Protein AF-A0A2P5A4U8-F1 (afdb_monomer_lite)

Radius of gyration: 14.49 Å; chains: 1; bounding box: 35×38×40 Å

Sequence (111 aa):
WNNSLLTTRSYHFIIPKNSPPPLEVDDVEIDGSRYLLYAIVHTDGIGHLLCLNGIEGGSKHFPGREIMKLWDVMCKNLRVRKISVEDTSKKHSMYLRLLYAVAYGPEDEGF

Foldseek 3Di:
DDPDPPFPDKDWDFAFQPDDDPPDDDPPDDPLLGTQWIKIATPVLEIETEHHAAVLSPRPPGGSVVVVVVVVVVSVVSVRPHYHYHQPDCPVPDGVVVVVCVVCPDDPDDD

Organism: Trema orientale (NCBI:txid63057)

Structure (mmCIF, N/CA/C/O backbone):
data_AF-A0A2P5A4U8-F1
#
_entry.id   AF-A0A2P5A4U8-F1
#
loop_
_atom_site.group_PDB
_atom_site.id
_atom_site.type_symbol
_atom_site.label_atom_id
_atom_site.label_alt_id
_atom_site.label_comp_id
_atom_site.label_asym_id
_atom_site.label_entity_id
_atom_site.label_seq_id
_atom_site.pdbx_PDB_ins_code
_atom_site.Cartn_x
_atom_site.Cartn_y
_atom_site.Cartn_z
_atom_site.occupancy
_atom_site.B_iso_or_equiv
_atom_site.auth_seq_id
_atom_site.auth_comp_id
_atom_site.auth_asym_id
_atom_site.auth_atom_id
_atom_site.pdbx_PDB_model_num
ATOM 1 N N . TRP A 1 1 ? 6.433 -2.929 19.266 1.00 46.97 1 TRP A N 1
ATOM 2 C CA . TRP A 1 1 ? 5.168 -2.237 18.962 1.00 46.97 1 TRP A CA 1
ATOM 3 C C . TRP A 1 1 ? 4.043 -2.931 19.719 1.00 46.97 1 TRP A C 1
ATOM 5 O O . TRP A 1 1 ? 4.071 -4.144 19.792 1.00 46.97 1 TRP A O 1
ATOM 15 N N . ASN A 1 2 ? 3.184 -2.149 20.386 1.00 36.47 2 ASN A N 1
ATOM 16 C CA . ASN A 1 2 ? 2.031 -2.509 21.237 1.00 36.47 2 ASN A CA 1
ATOM 17 C C . ASN A 1 2 ? 2.058 -3.840 22.037 1.00 36.47 2 ASN A C 1
ATOM 19 O O . ASN A 1 2 ? 1.745 -4.909 21.527 1.00 36.47 2 ASN A O 1
ATOM 23 N N . ASN A 1 3 ? 2.295 -3.728 23.351 1.00 41.47 3 ASN A N 1
ATOM 24 C CA . ASN A 1 3 ? 2.116 -4.772 24.378 1.00 41.47 3 ASN A CA 1
ATOM 25 C C . ASN A 1 3 ? 0.627 -4.970 24.747 1.00 41.47 3 ASN A C 1
ATOM 27 O O . ASN A 1 3 ? 0.246 -4.916 25.915 1.00 41.47 3 ASN A O 1
ATOM 31 N N . SER A 1 4 ? -0.241 -5.165 23.756 1.00 47.41 4 SER A N 1
ATOM 32 C CA . SER A 1 4 ? -1.628 -5.569 24.000 1.00 47.41 4 SER A CA 1
ATOM 33 C C . SER A 1 4 ? -1.842 -6.947 23.398 1.00 47.41 4 SER A C 1
ATOM 35 O O . SER A 1 4 ? -1.822 -7.113 22.181 1.00 47.41 4 SER A O 1
ATOM 37 N N . LEU A 1 5 ? -2.057 -7.936 24.263 1.00 47.47 5 LEU A N 1
ATOM 38 C CA . LEU A 1 5 ? -2.306 -9.352 23.961 1.00 47.47 5 LEU A CA 1
ATOM 39 C C . LEU A 1 5 ? -3.624 -9.606 23.179 1.00 47.47 5 LEU A C 1
ATOM 41 O O . LEU A 1 5 ? -4.184 -10.696 23.250 1.00 47.47 5 LEU A O 1
ATOM 45 N N . LEU A 1 6 ? -4.148 -8.612 22.450 1.00 47.69 6 LEU A N 1
ATOM 46 C CA . LEU A 1 6 ? -5.443 -8.638 21.755 1.00 47.69 6 LEU A CA 1
ATOM 47 C C . LEU A 1 6 ? -5.350 -8.561 20.222 1.00 47.69 6 LEU A C 1
ATOM 49 O O . LEU A 1 6 ? -6.373 -8.454 19.554 1.00 47.69 6 LEU A O 1
ATOM 53 N N . THR A 1 7 ? -4.160 -8.682 19.637 1.00 48.50 7 THR A N 1
ATOM 54 C CA . THR A 1 7 ? -4.003 -8.866 18.184 1.00 48.50 7 THR A CA 1
ATOM 55 C C . THR A 1 7 ? -3.293 -10.190 17.928 1.00 48.50 7 THR A C 1
ATOM 57 O O . THR A 1 7 ? -2.071 -10.255 17.862 1.00 48.50 7 THR A O 1
ATOM 60 N N . THR A 1 8 ? -4.058 -11.279 17.834 1.00 59.34 8 THR A N 1
ATOM 61 C CA . THR A 1 8 ? -3.517 -12.614 17.522 1.00 59.34 8 THR A CA 1
ATOM 62 C C . THR A 1 8 ? -3.603 -12.968 16.040 1.00 59.34 8 THR A C 1
ATOM 64 O O . THR A 1 8 ? -3.101 -14.019 15.648 1.00 59.34 8 THR A O 1
ATOM 67 N N . ARG A 1 9 ? -4.236 -12.132 15.201 1.00 74.62 9 ARG A N 1
ATOM 68 C CA . ARG A 1 9 ? -4.362 -12.378 13.758 1.00 74.62 9 ARG A CA 1
ATOM 69 C C . ARG A 1 9 ? -4.257 -11.085 12.953 1.00 74.62 9 ARG A C 1
ATOM 71 O O . ARG A 1 9 ? -4.961 -10.112 13.217 1.00 74.62 9 ARG A O 1
ATOM 78 N N . SER A 1 10 ? -3.415 -11.137 11.934 1.00 84.31 10 SER A N 1
ATOM 79 C CA . SER A 1 10 ? -3.217 -10.089 10.940 1.00 84.31 10 SER A CA 1
ATOM 80 C C . SER A 1 10 ? -3.356 -10.713 9.555 1.00 84.31 10 SER A C 1
ATOM 82 O O . SER A 1 10 ? -2.983 -11.868 9.353 1.00 84.31 10 SER A O 1
ATOM 84 N N . TYR A 1 11 ? -3.913 -9.968 8.607 1.00 87.31 11 TYR A N 1
ATOM 85 C CA . TYR A 1 11 ? -4.061 -10.398 7.219 1.00 87.31 11 TYR A CA 1
ATOM 86 C C . TYR A 1 11 ? -3.097 -9.611 6.341 1.00 87.31 11 TYR A C 1
ATOM 88 O O . TYR A 1 11 ? -3.139 -8.382 6.332 1.00 87.31 11 TYR A O 1
ATOM 96 N N . HIS A 1 12 ? -2.249 -10.322 5.601 1.00 87.44 12 HIS A N 1
ATOM 97 C CA . HIS A 1 12 ? -1.239 -9.734 4.726 1.00 87.44 12 HIS A CA 1
ATOM 98 C C . HIS A 1 12 ? -1.780 -9.701 3.296 1.00 87.44 12 HIS A C 1
ATOM 100 O O . HIS A 1 12 ? -2.171 -10.728 2.741 1.00 87.44 12 HIS A O 1
ATOM 106 N N . PHE A 1 13 ? -1.800 -8.515 2.696 1.00 88.56 13 PHE A N 1
ATOM 107 C CA . PHE A 1 13 ? -2.226 -8.281 1.321 1.00 88.56 13 PHE A CA 1
ATOM 108 C C . PHE A 1 13 ? -1.005 -7.937 0.488 1.00 88.56 13 PHE A C 1
ATOM 110 O O . PHE A 1 13 ? -0.408 -6.875 0.665 1.00 88.56 13 PHE A O 1
ATOM 117 N N . ILE A 1 14 ? -0.628 -8.846 -0.411 1.00 88.12 14 ILE A N 1
ATOM 118 C CA . ILE A 1 14 ? 0.613 -8.740 -1.174 1.00 88.12 14 ILE A CA 1
ATOM 119 C C . ILE A 1 14 ? 0.321 -8.873 -2.659 1.00 88.12 14 ILE A C 1
ATOM 121 O O . ILE A 1 14 ? -0.258 -9.858 -3.113 1.00 88.12 14 ILE A O 1
ATOM 125 N N . ILE A 1 15 ? 0.785 -7.888 -3.422 1.00 88.50 15 ILE A N 1
ATOM 126 C CA . ILE A 1 15 ? 0.850 -7.951 -4.878 1.00 88.50 15 ILE A CA 1
ATOM 127 C C . ILE A 1 15 ? 2.329 -7.920 -5.256 1.00 88.50 15 ILE A C 1
ATOM 129 O O . ILE A 1 15 ? 2.964 -6.871 -5.131 1.00 88.50 15 ILE A O 1
ATOM 133 N N . PRO A 1 16 ? 2.911 -9.043 -5.698 1.00 86.69 16 PRO A N 1
ATOM 134 C CA . PRO A 1 16 ? 4.304 -9.075 -6.113 1.00 86.69 16 PRO A CA 1
ATOM 135 C C . PRO A 1 16 ? 4.526 -8.352 -7.445 1.00 86.69 16 PRO A C 1
ATOM 137 O O . PRO A 1 16 ? 3.638 -8.278 -8.293 1.00 86.69 16 PRO A O 1
ATOM 140 N N . LYS A 1 17 ? 5.752 -7.874 -7.663 1.00 83.62 17 LYS A N 1
ATOM 141 C CA . LYS A 1 17 ? 6.149 -7.208 -8.912 1.00 83.62 17 LYS A CA 1
ATOM 142 C C . LYS A 1 17 ? 6.496 -8.168 -10.051 1.00 83.62 17 LYS A C 1
ATOM 144 O O . LYS A 1 17 ? 6.123 -7.907 -11.190 1.00 83.62 17 LYS A O 1
ATOM 149 N N . ASN A 1 18 ? 7.231 -9.244 -9.762 1.00 75.44 18 ASN A N 1
ATOM 150 C CA . ASN A 1 18 ? 7.782 -10.144 -10.789 1.00 75.44 18 ASN A CA 1
ATOM 151 C C . ASN A 1 18 ? 7.539 -11.634 -10.508 1.00 75.44 18 ASN A C 1
ATOM 153 O O . ASN A 1 18 ? 7.258 -12.382 -11.438 1.00 75.44 18 ASN A O 1
ATOM 157 N N . SER A 1 19 ? 7.657 -12.069 -9.254 1.00 69.25 19 SER A N 1
ATOM 158 C CA . SER A 1 19 ? 7.520 -13.470 -8.834 1.00 69.25 19 SER A CA 1
ATOM 159 C C . SER A 1 19 ? 6.619 -13.563 -7.606 1.00 69.25 19 SER A C 1
ATOM 161 O O . SER A 1 19 ? 6.626 -12.618 -6.819 1.00 69.25 19 SER A O 1
ATOM 163 N N . PRO A 1 20 ? 5.871 -14.664 -7.407 1.00 66.44 20 PRO A N 1
ATOM 164 C CA . PRO A 1 20 ? 5.031 -14.840 -6.225 1.00 66.44 20 PRO A CA 1
ATOM 165 C C . PRO A 1 20 ? 5.820 -14.572 -4.933 1.00 66.44 20 PRO A C 1
ATOM 167 O O . PRO A 1 20 ? 7.023 -14.861 -4.890 1.00 66.44 20 PRO A O 1
ATOM 170 N N . PRO A 1 21 ? 5.181 -13.976 -3.908 1.00 64.94 21 PRO A N 1
ATOM 171 C CA . PRO A 1 21 ? 5.850 -13.725 -2.643 1.00 64.94 21 PRO A CA 1
ATOM 172 C C . PRO A 1 21 ? 6.313 -15.048 -2.013 1.00 64.94 21 PRO A C 1
ATOM 174 O O . PRO A 1 21 ? 5.727 -16.098 -2.299 1.00 64.94 21 PRO A O 1
ATOM 177 N N . PRO A 1 22 ? 7.357 -15.018 -1.168 1.00 65.38 22 PRO A N 1
ATOM 178 C CA . PRO A 1 22 ? 7.753 -16.189 -0.395 1.00 65.38 22 PRO A CA 1
ATOM 179 C C . PRO A 1 22 ? 6.574 -16.701 0.453 1.00 65.38 22 PRO A C 1
ATOM 181 O O . PRO A 1 22 ? 5.693 -15.926 0.824 1.00 65.38 22 PRO A O 1
ATOM 184 N N . LEU A 1 23 ? 6.557 -18.005 0.755 1.00 63.28 23 LEU A N 1
ATOM 185 C CA . LEU A 1 23 ? 5.502 -18.632 1.571 1.00 63.28 23 LEU A CA 1
ATOM 186 C C . LEU A 1 23 ? 5.434 -18.053 2.993 1.00 63.28 23 LEU A C 1
ATOM 188 O O . LEU A 1 23 ? 4.364 -18.044 3.595 1.00 63.28 23 LEU A O 1
ATOM 192 N N . GLU A 1 24 ? 6.562 -17.551 3.494 1.00 64.06 24 GLU A N 1
ATOM 193 C CA . GLU A 1 24 ? 6.680 -16.848 4.767 1.00 64.06 24 GLU A CA 1
ATOM 194 C C . GLU A 1 24 ? 7.176 -15.429 4.507 1.00 64.06 24 GLU A C 1
ATOM 196 O O . GLU A 1 24 ? 8.178 -15.213 3.823 1.00 64.06 24 GLU A O 1
ATOM 201 N N . VAL A 1 25 ? 6.440 -14.452 5.024 1.00 63.84 25 VAL A N 1
ATOM 202 C CA . VAL A 1 25 ? 6.742 -13.035 4.854 1.00 63.84 25 VAL A CA 1
ATOM 203 C C . VAL A 1 25 ? 7.162 -12.529 6.219 1.00 63.84 25 VAL A C 1
ATOM 205 O O . VAL A 1 25 ? 6.323 -12.370 7.100 1.00 63.84 25 VAL A O 1
ATOM 208 N N . ASP A 1 26 ? 8.465 -12.342 6.403 1.00 61.09 26 ASP A N 1
ATOM 209 C CA . ASP A 1 26 ? 8.987 -11.749 7.628 1.00 61.09 26 ASP A CA 1
ATOM 210 C C . ASP A 1 26 ? 8.681 -10.248 7.635 1.00 61.09 26 ASP A C 1
ATOM 212 O O . ASP A 1 26 ? 9.109 -9.498 6.753 1.00 61.09 26 ASP A O 1
ATOM 216 N N . ASP A 1 27 ? 7.953 -9.802 8.657 1.00 56.62 27 ASP A N 1
ATOM 217 C CA . ASP A 1 27 ? 7.563 -8.397 8.835 1.00 56.62 27 ASP A CA 1
ATOM 218 C C . ASP A 1 27 ? 8.748 -7.473 9.149 1.00 56.62 27 ASP A C 1
ATOM 220 O O . ASP A 1 27 ? 8.626 -6.252 9.083 1.00 56.62 27 ASP A O 1
ATOM 224 N N . VAL A 1 28 ? 9.903 -8.047 9.497 1.00 53.78 28 VAL A N 1
ATOM 225 C CA . VAL A 1 28 ? 11.065 -7.315 10.017 1.00 53.78 28 VAL A CA 1
ATOM 226 C C . VAL A 1 28 ? 11.890 -6.654 8.908 1.00 53.78 28 VAL A C 1
ATOM 228 O O . VAL A 1 28 ? 12.526 -5.631 9.160 1.00 53.78 28 VAL A O 1
ATOM 231 N N . GLU A 1 29 ? 11.865 -7.174 7.676 1.00 55.88 29 GLU A N 1
ATOM 232 C CA . GLU A 1 29 ? 12.675 -6.627 6.580 1.00 55.88 29 GLU A CA 1
ATOM 233 C C . GLU A 1 29 ? 11.925 -6.639 5.245 1.00 55.88 29 GLU A C 1
ATOM 235 O O . GLU A 1 29 ? 12.124 -7.460 4.347 1.00 55.88 29 GLU A O 1
ATOM 240 N N . ILE A 1 30 ? 11.015 -5.678 5.117 1.00 63.22 30 ILE A N 1
ATOM 241 C CA . ILE A 1 30 ? 10.226 -5.498 3.907 1.00 63.22 30 ILE A CA 1
ATOM 242 C C . ILE A 1 30 ? 11.060 -4.750 2.869 1.00 63.22 30 ILE A C 1
ATOM 244 O O . ILE A 1 30 ? 11.133 -3.521 2.864 1.00 63.22 30 ILE A O 1
ATOM 248 N N . ASP A 1 31 ? 11.651 -5.493 1.935 1.00 69.12 31 ASP A N 1
ATOM 249 C CA . ASP A 1 31 ? 12.212 -4.912 0.715 1.00 69.12 31 ASP A CA 1
ATOM 250 C C . ASP A 1 31 ? 11.073 -4.407 -0.186 1.00 69.12 31 ASP A C 1
ATOM 252 O O . ASP A 1 31 ? 10.520 -5.129 -1.025 1.00 69.12 31 ASP A O 1
ATOM 256 N N . GLY A 1 32 ? 10.723 -3.131 -0.007 1.00 67.38 32 GLY A N 1
ATOM 257 C CA . GLY A 1 32 ? 9.679 -2.455 -0.769 1.00 67.38 32 GLY A CA 1
ATOM 258 C C . GLY A 1 32 ? 9.895 -2.489 -2.285 1.00 67.38 32 GLY A C 1
ATOM 259 O O . GLY A 1 32 ? 8.945 -2.285 -3.025 1.00 67.38 32 GLY A O 1
ATOM 260 N N . SER A 1 33 ? 11.091 -2.798 -2.798 1.00 72.81 33 SER A N 1
ATOM 261 C CA . SER A 1 33 ? 11.325 -2.887 -4.247 1.00 72.81 33 SER A CA 1
ATOM 262 C C . SER A 1 33 ? 10.678 -4.117 -4.911 1.00 72.81 33 SER A C 1
ATOM 264 O O . SER A 1 33 ? 10.515 -4.147 -6.140 1.00 72.81 33 SER A O 1
ATOM 266 N N . ARG A 1 34 ? 10.286 -5.121 -4.111 1.00 77.50 34 ARG A N 1
ATOM 267 C CA . ARG A 1 34 ? 9.767 -6.422 -4.572 1.00 77.50 34 ARG A CA 1
ATOM 268 C C . ARG A 1 34 ? 8.255 -6.456 -4.776 1.00 77.50 34 ARG A C 1
ATOM 270 O O . ARG A 1 34 ? 7.755 -7.319 -5.504 1.00 77.50 34 ARG A O 1
ATOM 277 N N . TYR A 1 35 ? 7.531 -5.517 -4.176 1.00 84.81 35 TYR A N 1
ATOM 278 C CA . TYR A 1 35 ? 6.072 -5.525 -4.124 1.00 84.81 35 TYR A CA 1
ATOM 279 C C . TYR A 1 35 ? 5.483 -4.327 -4.871 1.00 84.81 35 TYR A C 1
ATOM 281 O O . TYR A 1 35 ? 6.021 -3.226 -4.835 1.00 84.81 35 TYR A O 1
ATOM 289 N N . LEU A 1 36 ? 4.363 -4.538 -5.558 1.00 88.94 36 LEU A N 1
ATOM 290 C CA . LEU A 1 36 ? 3.509 -3.459 -6.061 1.00 88.94 36 LEU A CA 1
ATOM 291 C C . LEU A 1 36 ? 2.597 -2.925 -4.957 1.00 88.94 36 LEU A C 1
ATOM 293 O O . LEU A 1 36 ? 2.330 -1.729 -4.909 1.00 88.94 36 LEU A O 1
ATOM 297 N N . LEU A 1 37 ? 2.147 -3.814 -4.073 1.00 89.25 37 LEU A N 1
ATOM 298 C CA . LEU A 1 37 ? 1.390 -3.500 -2.870 1.00 89.25 37 LEU A CA 1
ATOM 299 C C . LEU A 1 37 ? 1.841 -4.447 -1.765 1.00 89.25 37 LEU A C 1
ATOM 301 O O . LEU A 1 37 ? 1.872 -5.659 -1.983 1.00 89.25 37 LEU A O 1
ATOM 305 N N . TYR A 1 38 ? 2.132 -3.902 -0.592 1.00 88.50 38 TYR A N 1
ATOM 306 C CA . TYR A 1 38 ? 2.147 -4.672 0.640 1.00 88.50 38 TYR A CA 1
ATOM 307 C C . TYR A 1 38 ? 1.416 -3.883 1.724 1.00 88.50 38 TYR A C 1
ATOM 309 O O . TYR A 1 38 ? 1.772 -2.741 2.022 1.00 88.50 38 TYR A O 1
ATOM 317 N N . ALA A 1 39 ? 0.370 -4.484 2.279 1.00 88.19 39 ALA A N 1
ATOM 318 C CA . ALA A 1 39 ? -0.378 -3.948 3.397 1.00 88.19 39 ALA A CA 1
ATOM 319 C C . ALA A 1 39 ? -0.762 -5.048 4.395 1.00 88.19 39 ALA A C 1
ATOM 321 O O . ALA A 1 39 ? -0.885 -6.217 4.027 1.00 88.19 39 ALA A O 1
ATOM 322 N N . ILE A 1 40 ? -0.988 -4.659 5.645 1.00 87.94 40 ILE A N 1
ATOM 323 C CA . ILE A 1 40 ? -1.446 -5.533 6.726 1.00 87.94 40 ILE A CA 1
ATOM 324 C C . ILE A 1 40 ? -2.766 -4.988 7.264 1.00 87.94 40 ILE A C 1
ATOM 326 O O . ILE A 1 40 ? -2.906 -3.786 7.455 1.00 87.94 40 ILE A O 1
ATOM 330 N N . VAL A 1 41 ? -3.743 -5.851 7.531 1.00 88.56 41 VAL A N 1
ATOM 331 C CA . VAL A 1 41 ? -4.952 -5.482 8.281 1.00 88.56 41 VAL A CA 1
ATOM 332 C C . VAL A 1 41 ? -5.029 -6.320 9.543 1.00 88.56 41 VAL A C 1
ATOM 334 O O . VAL A 1 41 ? -5.110 -7.548 9.488 1.00 88.56 41 VAL A O 1
ATOM 337 N N . HIS A 1 42 ? -5.026 -5.650 10.685 1.00 87.12 42 HIS A N 1
ATOM 338 C CA . HIS A 1 42 ? -5.205 -6.266 11.988 1.00 87.12 42 HIS A CA 1
ATOM 339 C C . HIS A 1 42 ? -6.690 -6.495 12.282 1.00 87.12 42 HIS A C 1
ATOM 341 O O . HIS A 1 42 ? -7.565 -5.739 11.849 1.00 87.12 42 HIS A O 1
ATOM 347 N N . THR A 1 43 ? -6.996 -7.525 13.072 1.00 83.81 43 THR A N 1
ATOM 348 C CA . THR A 1 43 ? -8.378 -7.816 13.497 1.00 83.81 43 THR A CA 1
ATOM 349 C C . THR A 1 43 ? -9.004 -6.731 14.371 1.00 83.81 43 THR A C 1
ATOM 351 O O . THR A 1 43 ? -10.222 -6.701 14.523 1.00 83.81 43 THR A O 1
ATOM 354 N N . ASP A 1 44 ? -8.206 -5.826 14.937 1.00 84.31 44 ASP A N 1
ATOM 355 C CA . ASP A 1 44 ? -8.699 -4.646 15.654 1.00 84.31 44 ASP A CA 1
ATOM 356 C C . ASP A 1 44 ? -9.201 -3.533 14.704 1.00 84.31 44 ASP A C 1
ATOM 358 O O . ASP A 1 44 ? -9.689 -2.489 15.153 1.00 84.31 44 ASP A O 1
ATOM 362 N N . GLY A 1 45 ? -9.142 -3.760 13.388 1.00 83.81 45 GLY A N 1
ATOM 363 C CA . GLY A 1 45 ? -9.591 -2.832 12.359 1.00 83.81 45 GLY A CA 1
ATOM 364 C C . GLY A 1 45 ? -8.575 -1.739 12.036 1.00 83.81 45 GLY A C 1
ATOM 365 O O . GLY A 1 45 ? -8.972 -0.707 11.494 1.00 83.81 45 GLY A O 1
ATOM 366 N N . ILE A 1 46 ? -7.299 -1.925 12.378 1.00 87.81 46 ILE A N 1
ATOM 367 C CA . ILE A 1 46 ? -6.204 -1.052 11.951 1.00 87.81 46 ILE A CA 1
ATOM 368 C C . ILE A 1 46 ? -5.550 -1.643 10.695 1.00 87.81 46 ILE A C 1
ATOM 370 O O . ILE A 1 46 ? -5.135 -2.799 10.682 1.00 87.81 46 ILE A O 1
ATOM 374 N N . GLY A 1 47 ? -5.471 -0.851 9.627 1.00 88.44 47 GLY A N 1
ATOM 375 C CA . GLY A 1 47 ? -4.790 -1.202 8.382 1.00 88.44 47 GLY A CA 1
ATOM 376 C C . GLY A 1 47 ? -3.473 -0.448 8.241 1.00 88.44 47 GLY A C 1
ATOM 377 O O . GLY A 1 47 ? -3.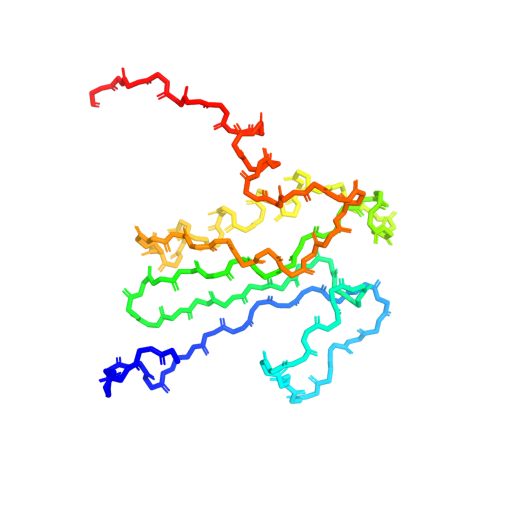450 0.765 8.404 1.00 88.44 47 GLY A O 1
ATOM 378 N N . HIS A 1 48 ? -2.396 -1.147 7.912 1.00 86.62 48 HIS A N 1
ATOM 379 C CA . HIS A 1 48 ? -1.064 -0.609 7.672 1.00 86.62 48 HIS A CA 1
ATOM 380 C C . HIS A 1 48 ? -0.729 -0.738 6.189 1.00 86.62 48 HIS A C 1
ATOM 382 O O . HIS A 1 48 ? -0.626 -1.850 5.677 1.00 86.62 48 HIS A O 1
ATOM 388 N N . LEU A 1 49 ? -0.535 0.380 5.492 1.00 87.50 49 LEU A N 1
ATOM 389 C CA . LEU A 1 49 ? 0.018 0.377 4.138 1.00 87.50 49 LEU A CA 1
ATOM 390 C C . LEU A 1 49 ? 1.543 0.508 4.224 1.00 87.50 49 LEU A C 1
ATOM 392 O O . LEU A 1 49 ? 2.038 1.557 4.632 1.00 87.50 49 LEU A O 1
ATOM 396 N N . LEU A 1 50 ? 2.267 -0.546 3.844 1.00 84.50 50 LEU A N 1
ATOM 397 C CA . LEU A 1 50 ? 3.726 -0.656 3.997 1.00 84.50 50 LEU A CA 1
ATOM 398 C C . LEU A 1 50 ? 4.462 -0.320 2.697 1.00 84.50 50 LEU A C 1
ATOM 400 O O . LEU A 1 50 ? 5.530 0.282 2.695 1.00 84.50 50 LEU A O 1
ATOM 404 N N . CYS A 1 51 ? 3.893 -0.718 1.559 1.00 84.62 51 CYS A N 1
ATOM 405 C CA . CYS A 1 51 ? 4.502 -0.501 0.256 1.00 84.62 51 CYS A CA 1
ATOM 406 C C . CYS A 1 51 ? 3.443 -0.288 -0.824 1.00 84.62 51 CYS A C 1
ATOM 408 O O . CYS A 1 51 ? 2.460 -1.027 -0.888 1.00 84.62 51 CYS A O 1
ATOM 410 N N . LEU A 1 52 ? 3.672 0.692 -1.704 1.00 88.38 52 LEU A N 1
ATOM 411 C CA . LEU A 1 52 ? 2.869 0.914 -2.902 1.00 88.38 52 LEU A CA 1
ATOM 412 C C . LEU A 1 52 ? 3.746 1.424 -4.051 1.00 88.38 52 LEU A C 1
ATOM 414 O O . LEU A 1 52 ? 4.227 2.557 -4.030 1.00 88.38 52 LEU A O 1
ATOM 418 N N . ASN A 1 53 ? 3.894 0.611 -5.096 1.00 86.19 53 ASN A N 1
ATOM 419 C CA . ASN A 1 53 ? 4.699 0.920 -6.274 1.00 86.19 53 ASN A CA 1
ATOM 420 C C . ASN A 1 53 ? 3.861 0.874 -7.553 1.00 86.19 53 ASN A C 1
ATOM 422 O O . ASN A 1 53 ? 3.518 -0.187 -8.067 1.00 86.19 53 ASN A O 1
ATOM 426 N N . GLY A 1 54 ? 3.578 2.057 -8.102 1.00 86.88 54 GLY A N 1
ATOM 427 C CA . GLY A 1 54 ? 2.997 2.217 -9.437 1.00 86.88 54 GLY A CA 1
ATOM 428 C C . GLY A 1 54 ? 4.012 2.024 -10.567 1.00 86.88 54 GLY A C 1
ATOM 429 O O . GLY A 1 54 ? 5.100 1.490 -10.361 1.00 86.88 54 GLY A O 1
ATOM 430 N N . ILE A 1 55 ? 3.689 2.518 -11.766 1.00 87.19 55 ILE A N 1
ATOM 431 C CA . ILE A 1 55 ? 4.563 2.425 -12.954 1.00 87.19 55 ILE A CA 1
ATOM 432 C C . ILE A 1 55 ? 5.968 2.979 -12.678 1.00 87.19 55 ILE A C 1
ATOM 434 O O . ILE A 1 55 ? 6.961 2.310 -12.939 1.00 87.19 55 ILE A O 1
ATOM 438 N N . GLU A 1 56 ? 6.061 4.143 -12.038 1.00 82.44 56 GLU A N 1
ATOM 439 C CA . GLU A 1 56 ? 7.342 4.749 -11.640 1.00 82.44 56 GLU A CA 1
ATOM 440 C C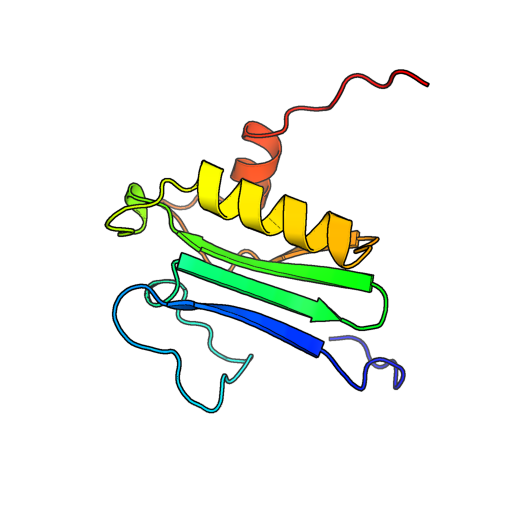 . GLU A 1 56 ? 8.120 3.928 -10.591 1.00 82.44 56 GLU A C 1
ATOM 442 O O . GLU A 1 56 ? 9.329 4.075 -10.469 1.00 82.44 56 GLU A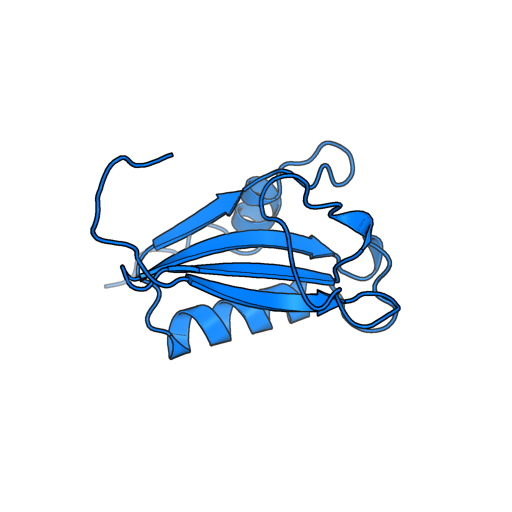 O 1
ATOM 447 N N . GLY A 1 57 ? 7.441 3.060 -9.832 1.00 77.00 57 GLY A N 1
ATOM 448 C CA . GLY A 1 57 ? 8.055 2.085 -8.917 1.00 77.00 57 GLY A CA 1
ATOM 449 C C . GLY A 1 57 ? 8.361 0.735 -9.590 1.00 77.00 57 GLY A C 1
ATOM 450 O O . GLY A 1 57 ? 8.778 -0.227 -8.941 1.00 77.00 57 GLY A O 1
ATOM 451 N N . GLY A 1 58 ? 8.161 0.646 -10.908 1.00 82.06 58 GLY A N 1
ATOM 452 C CA . GLY A 1 58 ? 8.439 -0.515 -11.749 1.00 82.06 58 GLY A CA 1
ATOM 453 C C . GLY A 1 58 ? 7.264 -1.474 -11.959 1.00 82.06 58 GLY A C 1
ATOM 454 O O . GLY A 1 58 ? 7.482 -2.604 -12.393 1.00 82.06 58 GLY A O 1
ATOM 455 N N . SER A 1 59 ? 6.029 -1.058 -11.674 1.00 84.75 59 SER A N 1
ATOM 456 C CA . SER A 1 59 ? 4.848 -1.776 -12.166 1.00 84.75 59 SER A CA 1
ATOM 457 C C . SER A 1 59 ? 4.815 -1.752 -13.695 1.00 84.75 59 SER A C 1
ATOM 459 O O . SER A 1 59 ? 4.953 -0.695 -14.306 1.00 84.75 59 SER A O 1
ATOM 461 N N . LYS A 1 60 ? 4.591 -2.904 -14.331 1.00 85.12 60 LYS A N 1
ATOM 462 C CA . LYS A 1 60 ? 4.483 -2.988 -15.799 1.00 85.12 60 LYS A CA 1
ATOM 463 C C . LYS A 1 60 ? 3.128 -2.515 -16.333 1.00 85.12 60 LYS A C 1
ATOM 465 O O . LYS A 1 60 ? 3.028 -2.161 -17.502 1.00 85.12 60 LYS A O 1
ATOM 470 N N . HIS A 1 61 ? 2.090 -2.542 -15.493 1.00 83.69 61 HIS A N 1
ATOM 471 C CA . HIS A 1 61 ? 0.698 -2.423 -15.945 1.00 83.69 61 HIS A CA 1
ATOM 472 C C . HIS A 1 61 ? -0.129 -1.426 -15.133 1.00 83.69 61 HIS A C 1
ATOM 474 O O . HIS A 1 61 ? -0.950 -0.709 -15.698 1.00 83.69 61 HIS A O 1
ATOM 480 N N . PHE A 1 62 ? 0.080 -1.359 -13.817 1.00 85.44 62 PHE A N 1
ATOM 481 C CA . PHE A 1 62 ? -0.795 -0.599 -12.926 1.00 85.44 62 PHE A CA 1
ATOM 482 C C . PHE A 1 62 ? -0.121 0.685 -12.433 1.00 85.44 62 PHE A C 1
ATOM 484 O O . PHE A 1 62 ? 0.927 0.608 -11.780 1.00 85.44 62 PHE A O 1
ATOM 491 N N . PRO A 1 63 ? -0.698 1.873 -12.693 1.00 89.06 63 PRO A N 1
ATOM 492 C CA . PRO A 1 63 ? -0.235 3.101 -12.066 1.00 89.06 63 PRO A CA 1
ATOM 493 C C . PRO A 1 63 ? -0.593 3.099 -10.577 1.00 89.06 63 PRO A C 1
ATOM 495 O O . PRO A 1 63 ? -1.534 2.434 -10.145 1.00 89.06 63 PRO A O 1
ATOM 498 N N . GLY A 1 64 ? 0.148 3.881 -9.786 1.00 86.31 64 GLY A N 1
ATOM 499 C CA . GLY A 1 64 ? 0.015 3.880 -8.324 1.00 86.31 64 GLY A CA 1
ATOM 500 C C . GLY A 1 64 ? -1.403 4.208 -7.853 1.00 86.31 64 GLY A C 1
ATOM 501 O O . GLY A 1 64 ? -1.877 3.613 -6.893 1.00 86.31 64 GLY A O 1
ATOM 502 N N . ARG A 1 65 ? -2.120 5.068 -8.590 1.00 86.31 65 ARG A N 1
ATOM 503 C CA . ARG A 1 65 ? -3.521 5.410 -8.305 1.00 86.31 65 ARG A CA 1
ATOM 504 C C . ARG A 1 65 ? -4.467 4.204 -8.318 1.00 86.31 65 ARG A C 1
ATOM 506 O O . ARG A 1 65 ? -5.348 4.134 -7.476 1.00 86.31 65 ARG A O 1
ATOM 513 N N . GLU A 1 66 ? -4.286 3.249 -9.234 1.00 90.50 66 GLU A N 1
ATOM 514 C CA . GLU A 1 66 ? -5.187 2.089 -9.331 1.00 90.50 66 GLU A CA 1
ATOM 515 C C . GLU A 1 66 ? -4.906 1.109 -8.193 1.00 90.50 66 GLU A C 1
ATOM 517 O O . GLU A 1 66 ? -5.826 0.545 -7.610 1.00 90.50 66 GLU A O 1
ATOM 522 N N . ILE A 1 67 ? -3.632 0.965 -7.819 1.00 90.19 67 ILE A N 1
ATOM 523 C CA . ILE A 1 67 ? -3.217 0.161 -6.665 1.00 90.19 67 ILE A CA 1
ATOM 524 C C . ILE A 1 67 ? -3.750 0.787 -5.366 1.00 90.19 67 ILE A C 1
ATOM 526 O O . ILE A 1 67 ? -4.246 0.084 -4.490 1.00 90.19 67 ILE A O 1
ATOM 530 N N . MET A 1 68 ? -3.707 2.116 -5.260 1.00 89.44 68 MET A N 1
ATOM 531 C C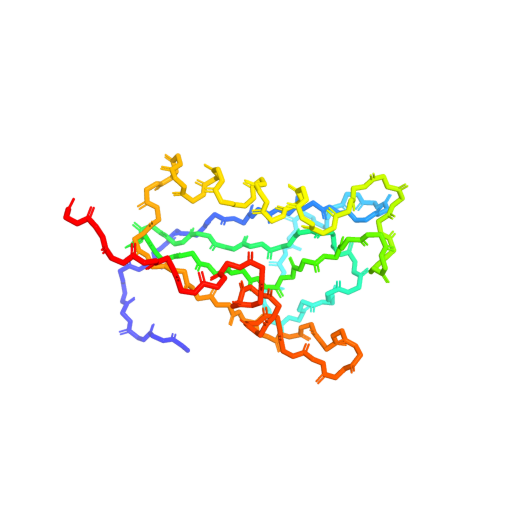A . MET A 1 68 ? -4.247 2.857 -4.119 1.00 89.44 68 MET A CA 1
ATOM 532 C C . MET A 1 68 ? -5.773 2.748 -4.041 1.00 89.44 68 MET A C 1
ATOM 534 O O . MET A 1 68 ? -6.315 2.553 -2.959 1.00 89.44 68 MET A O 1
ATOM 538 N N . LYS A 1 69 ? -6.464 2.797 -5.184 1.00 91.12 69 LYS A N 1
ATOM 539 C CA . LYS A 1 69 ? -7.908 2.557 -5.267 1.00 91.12 69 LYS A CA 1
ATOM 540 C C . LYS A 1 69 ? -8.273 1.132 -4.848 1.00 91.12 69 LYS A C 1
ATOM 542 O O . LYS A 1 69 ? -9.259 0.935 -4.147 1.00 91.12 69 LYS A O 1
ATOM 547 N N . LEU A 1 70 ? -7.478 0.137 -5.243 1.00 91.62 70 LEU A N 1
ATOM 548 C CA . LEU A 1 70 ? -7.656 -1.241 -4.787 1.00 91.62 70 LEU A CA 1
ATOM 549 C C . LEU A 1 70 ? -7.513 -1.342 -3.261 1.00 91.62 70 LEU A C 1
ATOM 551 O O . LEU A 1 70 ? -8.347 -1.973 -2.617 1.00 91.62 70 LEU A O 1
ATOM 555 N N . TRP A 1 71 ? -6.493 -0.698 -2.685 1.00 91.38 71 TRP A N 1
ATOM 556 C CA . TRP A 1 71 ? -6.314 -0.626 -1.233 1.00 91.38 71 TRP A CA 1
ATOM 557 C C . TRP A 1 71 ? -7.515 0.020 -0.529 1.00 91.38 71 TRP A C 1
ATOM 559 O O . TRP A 1 71 ? -8.032 -0.553 0.427 1.00 91.38 71 TRP A O 1
ATOM 569 N N . ASP A 1 72 ? -8.021 1.143 -1.039 1.00 90.31 72 ASP A N 1
ATOM 570 C CA . ASP A 1 72 ? -9.202 1.822 -0.491 1.00 90.31 72 ASP A CA 1
ATOM 571 C C . ASP A 1 72 ? -10.453 0.924 -0.497 1.00 90.31 72 ASP A C 1
ATOM 573 O O . ASP A 1 72 ? -11.124 0.738 0.523 1.00 90.31 72 ASP A O 1
ATOM 577 N N . VAL A 1 73 ? -10.711 0.249 -1.623 1.00 93.62 73 VAL A N 1
ATOM 578 C CA . VAL A 1 73 ? -11.813 -0.715 -1.733 1.00 93.62 73 VAL A CA 1
ATOM 579 C C . VAL A 1 73 ? -11.648 -1.860 -0.728 1.00 93.62 73 VAL A C 1
ATOM 581 O O . VAL A 1 73 ? -12.637 -2.278 -0.121 1.00 93.62 73 VAL A O 1
ATOM 584 N N . MET A 1 74 ? -10.432 -2.365 -0.503 1.00 91.06 74 MET A N 1
ATOM 585 C CA . MET A 1 74 ? -10.186 -3.393 0.516 1.00 91.06 74 MET A CA 1
ATOM 586 C C . MET A 1 74 ? -10.460 -2.869 1.927 1.00 91.06 74 MET A C 1
ATOM 588 O O . MET A 1 74 ? -11.188 -3.522 2.672 1.00 91.06 74 MET A O 1
ATOM 592 N N . CYS A 1 75 ? -9.972 -1.677 2.274 1.00 90.12 75 CYS A N 1
ATOM 593 C CA . CYS A 1 75 ? -10.246 -1.037 3.561 1.00 90.12 75 CYS A CA 1
ATOM 594 C C . CYS A 1 75 ? -11.748 -0.895 3.825 1.00 90.12 75 CYS A C 1
ATOM 596 O O . CYS A 1 75 ? -12.222 -1.255 4.905 1.00 90.12 75 CYS A O 1
ATOM 598 N N . LYS A 1 76 ? -12.512 -0.454 2.820 1.00 90.50 76 LYS A N 1
ATOM 599 C CA . LYS A 1 76 ? -13.969 -0.316 2.909 1.00 90.50 76 LYS A CA 1
ATOM 600 C C . LYS A 1 76 ? -14.670 -1.658 3.131 1.00 90.50 76 LYS A C 1
ATOM 602 O O . LYS A 1 76 ? -15.529 -1.763 4.006 1.00 90.50 76 LYS A O 1
ATOM 607 N N . ASN A 1 77 ? -14.297 -2.693 2.376 1.00 91.12 77 ASN A N 1
ATOM 608 C CA . ASN A 1 77 ? -14.906 -4.023 2.495 1.00 91.12 77 ASN A CA 1
ATOM 609 C C . ASN A 1 77 ? -14.537 -4.727 3.809 1.00 91.12 77 ASN A C 1
ATOM 611 O O . ASN A 1 77 ? -15.372 -5.410 4.400 1.00 91.12 77 ASN A O 1
ATOM 615 N N . LEU A 1 78 ? -13.312 -4.524 4.295 1.00 87.94 78 LEU A N 1
ATOM 616 C CA . LEU A 1 78 ? -12.818 -5.083 5.555 1.00 87.94 78 LEU A CA 1
ATOM 617 C C . LEU A 1 78 ? -13.190 -4.231 6.777 1.00 87.94 78 LEU A C 1
ATOM 619 O O . LEU A 1 78 ? -12.864 -4.607 7.901 1.00 87.94 78 LEU A O 1
ATOM 623 N N . ARG A 1 79 ? -13.888 -3.103 6.575 1.00 87.88 79 ARG A N 1
ATOM 624 C CA . ARG A 1 79 ? -14.285 -2.150 7.625 1.00 87.88 79 ARG A CA 1
ATOM 625 C C . ARG A 1 79 ? -13.097 -1.676 8.468 1.00 87.88 79 ARG A C 1
ATOM 627 O O . ARG A 1 79 ? -13.197 -1.554 9.691 1.00 87.88 79 ARG A O 1
ATOM 634 N N . VAL A 1 80 ? -11.972 -1.407 7.807 1.00 87.94 80 VAL A N 1
ATOM 635 C CA . VAL A 1 80 ? -10.798 -0.795 8.434 1.00 87.94 80 VAL A CA 1
ATOM 636 C C . VAL A 1 80 ? -11.208 0.568 8.991 1.00 87.94 80 VAL A C 1
ATOM 638 O O . VAL A 1 80 ? -11.757 1.405 8.281 1.00 87.94 80 VAL A O 1
ATOM 641 N N . ARG A 1 81 ? -10.978 0.778 10.288 1.00 86.50 81 ARG A N 1
ATOM 642 C CA . ARG A 1 81 ? -11.392 1.979 11.032 1.00 86.50 81 ARG A CA 1
ATOM 643 C C . ARG A 1 81 ? -10.293 3.029 11.100 1.00 86.50 81 ARG A C 1
ATOM 645 O O . ARG A 1 81 ? -10.578 4.199 11.331 1.00 86.50 81 ARG A O 1
ATOM 652 N N . LYS A 1 82 ? -9.037 2.597 10.988 1.00 85.00 82 LYS A N 1
ATOM 653 C CA . LYS A 1 82 ? -7.856 3.461 11.014 1.00 85.00 82 LYS A CA 1
ATOM 654 C C . LYS A 1 82 ? -6.841 2.941 10.016 1.00 85.00 82 LYS A C 1
ATOM 656 O O . LYS A 1 82 ? -6.575 1.744 9.999 1.00 85.00 82 LYS A O 1
ATOM 661 N N . ILE A 1 83 ? -6.265 3.844 9.232 1.00 82.81 83 ILE A N 1
ATOM 662 C CA . ILE A 1 83 ? -5.184 3.525 8.305 1.00 82.81 83 ILE A CA 1
ATOM 663 C C . ILE A 1 83 ? -3.919 4.212 8.809 1.00 82.81 83 ILE A C 1
ATOM 665 O O . ILE A 1 83 ? -3.890 5.429 8.984 1.00 82.81 83 ILE A O 1
ATOM 669 N N . SER A 1 84 ? -2.882 3.429 9.058 1.00 79.94 84 SER A N 1
ATOM 670 C CA . SER A 1 84 ? -1.515 3.898 9.225 1.00 79.94 84 SER A CA 1
ATOM 671 C C . SER A 1 84 ? -0.762 3.665 7.916 1.00 79.94 84 SER A C 1
ATOM 673 O O . SER A 1 84 ? -1.004 2.710 7.175 1.00 79.94 84 SER A O 1
ATOM 675 N N . VAL A 1 85 ? 0.151 4.574 7.605 1.00 70.44 85 VAL A N 1
ATOM 676 C CA . VAL A 1 85 ? 1.059 4.429 6.469 1.00 70.44 85 VAL A CA 1
ATOM 677 C C . VAL A 1 85 ? 2.446 4.295 7.059 1.00 70.44 85 VAL A C 1
ATOM 679 O O . VAL A 1 85 ? 2.919 5.214 7.731 1.00 70.44 85 VAL A O 1
ATOM 682 N N . GLU A 1 86 ? 3.066 3.140 6.858 1.00 63.00 86 GLU A N 1
ATOM 683 C CA . GLU A 1 86 ? 4.430 2.912 7.301 1.00 63.00 86 GLU A CA 1
ATOM 684 C C . GLU A 1 86 ? 5.377 3.250 6.160 1.00 63.00 86 GLU A C 1
ATOM 686 O O . GLU A 1 86 ? 5.382 2.631 5.099 1.00 63.00 86 GLU A O 1
ATOM 691 N N . ASP A 1 87 ? 6.143 4.311 6.364 1.00 54.59 87 ASP A N 1
ATOM 692 C CA . ASP A 1 87 ? 6.945 4.924 5.319 1.00 54.59 87 ASP A CA 1
ATOM 693 C C . ASP A 1 87 ? 8.336 4.295 5.223 1.00 54.59 87 ASP A C 1
ATOM 695 O O . ASP A 1 87 ? 9.357 4.927 5.493 1.00 54.59 87 ASP A O 1
ATOM 699 N N . THR A 1 88 ? 8.389 3.011 4.883 1.00 48.50 88 THR A N 1
ATOM 700 C CA . THR A 1 88 ? 9.665 2.340 4.580 1.00 48.50 88 THR A CA 1
ATOM 701 C C . THR A 1 88 ? 10.078 2.551 3.119 1.00 48.50 88 THR A C 1
ATOM 703 O O . THR A 1 88 ? 11.256 2.448 2.771 1.00 48.50 88 THR A O 1
ATOM 706 N N . SER A 1 89 ? 9.134 2.944 2.257 1.00 47.03 89 SER A N 1
ATOM 707 C CA . SER A 1 89 ? 9.351 3.227 0.837 1.00 47.03 89 SER A CA 1
ATOM 708 C C . SER A 1 89 ? 9.796 4.677 0.592 1.00 47.03 89 SER A C 1
ATOM 710 O O . SER A 1 89 ? 8.981 5.556 0.313 1.00 47.03 89 SER A O 1
ATOM 712 N N . LYS A 1 90 ? 11.112 4.929 0.562 1.00 43.94 90 LYS A N 1
ATOM 713 C CA . LYS A 1 90 ? 11.672 6.195 0.047 1.00 43.94 90 LYS A CA 1
ATOM 714 C C . LYS A 1 90 ? 11.529 6.273 -1.475 1.00 43.94 90 LYS A C 1
ATOM 716 O O . LYS A 1 90 ? 12.483 6.026 -2.211 1.00 43.94 90 LYS A O 1
ATOM 721 N N . LYS A 1 91 ? 10.362 6.671 -1.981 1.00 44.50 91 LYS A N 1
ATOM 722 C CA . LYS A 1 91 ? 10.235 7.020 -3.400 1.00 44.50 91 LYS A CA 1
ATOM 723 C C . LYS A 1 91 ? 10.795 8.430 -3.595 1.00 44.50 91 LYS A C 1
ATOM 725 O O . LYS A 1 91 ? 10.166 9.406 -3.205 1.00 44.50 91 LYS A O 1
ATOM 730 N N . HIS A 1 92 ? 12.007 8.543 -4.143 1.00 44.03 92 HIS A N 1
ATOM 731 C CA . HIS A 1 92 ? 12.645 9.838 -4.447 1.00 44.03 92 HIS A CA 1
ATOM 732 C C . HIS A 1 92 ? 12.815 10.786 -3.229 1.00 44.03 92 HIS A C 1
ATOM 734 O O . HIS A 1 92 ? 12.839 12.002 -3.387 1.00 44.03 92 HIS A O 1
ATOM 740 N N . SER A 1 93 ? 12.942 10.230 -2.013 1.00 41.12 93 SER A N 1
ATOM 741 C CA . SER A 1 93 ? 12.950 10.954 -0.719 1.00 41.12 93 SER A CA 1
ATOM 742 C C . SER A 1 93 ? 11.601 11.532 -0.261 1.00 41.12 93 SER A C 1
ATOM 744 O O . SER A 1 93 ? 11.571 12.323 0.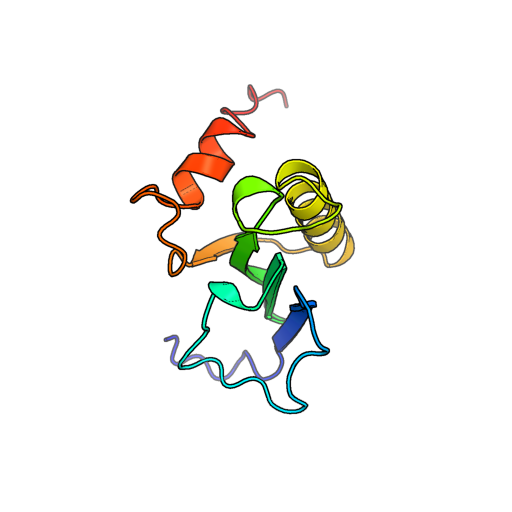681 1.00 41.12 93 SER A O 1
ATOM 746 N N . MET A 1 94 ? 10.484 11.134 -0.876 1.00 42.53 94 MET A N 1
ATOM 747 C CA . MET A 1 94 ? 9.151 11.608 -0.508 1.00 42.53 94 MET A CA 1
ATOM 748 C C . MET A 1 94 ? 8.383 10.547 0.287 1.00 42.53 94 MET A C 1
ATOM 750 O O . MET A 1 94 ? 8.266 9.400 -0.138 1.00 42.53 94 MET A O 1
ATOM 754 N N . TYR A 1 95 ? 7.857 10.968 1.436 1.00 49.69 95 TYR A N 1
ATOM 755 C CA . TYR A 1 95 ? 7.061 10.148 2.343 1.00 49.69 95 TYR A CA 1
ATOM 756 C C . TYR A 1 95 ? 5.717 9.743 1.687 1.00 49.69 95 TYR A C 1
ATOM 758 O O . TYR A 1 95 ? 4.989 10.613 1.205 1.00 49.69 95 TYR A O 1
ATOM 766 N N . LEU A 1 96 ? 5.341 8.458 1.678 1.00 55.53 96 LEU A N 1
ATOM 767 C CA . LEU A 1 96 ? 4.077 7.947 1.115 1.00 55.53 96 LEU A CA 1
ATOM 768 C C . LEU A 1 96 ? 2.836 8.611 1.736 1.00 55.53 96 LEU A C 1
ATOM 770 O O . LEU A 1 96 ? 1.846 8.833 1.036 1.00 55.53 96 LEU A O 1
ATOM 774 N N . ARG A 1 97 ? 2.899 9.026 3.012 1.00 54.16 97 ARG A N 1
ATOM 775 C CA . ARG A 1 97 ? 1.823 9.827 3.636 1.00 54.16 97 ARG A CA 1
ATOM 776 C C . ARG A 1 97 ? 1.572 11.146 2.900 1.00 54.16 97 ARG A C 1
ATOM 778 O O . ARG A 1 97 ? 0.439 11.607 2.835 1.00 54.16 97 ARG A O 1
ATOM 785 N N . LEU A 1 98 ? 2.626 11.746 2.340 1.00 53.66 98 LEU A N 1
ATOM 786 C CA . LEU A 1 98 ? 2.531 12.983 1.573 1.00 53.66 98 LEU A CA 1
ATOM 787 C C . LEU A 1 98 ? 1.902 12.708 0.205 1.00 53.66 98 LEU A C 1
ATOM 789 O O . LEU A 1 98 ? 1.122 13.517 -0.272 1.00 53.66 98 LEU A O 1
ATOM 793 N N . LEU A 1 99 ? 2.172 11.543 -0.393 1.00 58.38 99 LEU A N 1
ATOM 794 C CA . LEU A 1 99 ? 1.529 11.128 -1.639 1.00 58.38 99 LEU A CA 1
ATOM 795 C C . LEU A 1 99 ? 0.024 10.894 -1.450 1.00 58.38 99 LEU A C 1
ATOM 797 O O . LEU A 1 99 ? -0.764 11.346 -2.273 1.00 58.38 99 LEU A O 1
ATOM 801 N N . TYR A 1 100 ? -0.369 10.217 -0.366 1.00 56.78 100 TYR A N 1
ATOM 802 C CA . TYR A 1 100 ? -1.781 10.013 -0.038 1.00 56.78 100 TYR A CA 1
ATOM 803 C C . TYR A 1 100 ? -2.486 11.347 0.229 1.00 56.78 100 TYR A 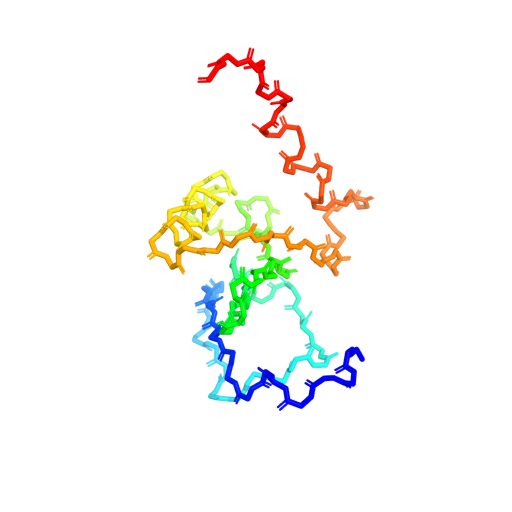C 1
ATOM 805 O O . TYR A 1 100 ? -3.522 11.605 -0.368 1.00 56.78 100 TYR A O 1
ATOM 813 N N . ALA A 1 101 ? -1.893 12.231 1.039 1.00 58.62 101 ALA A N 1
ATOM 814 C CA . ALA A 1 101 ? -2.450 13.560 1.306 1.00 58.62 101 ALA A CA 1
ATOM 815 C C . ALA A 1 101 ? -2.569 14.436 0.044 1.00 58.62 101 ALA A C 1
ATOM 817 O O . ALA A 1 101 ? -3.497 15.225 -0.071 1.00 58.62 101 ALA A O 1
ATOM 818 N N . VAL A 1 102 ? -1.647 14.302 -0.916 1.00 60.03 102 VAL A N 1
ATOM 819 C CA . VAL A 1 102 ? -1.723 15.000 -2.211 1.00 60.03 102 VAL A CA 1
ATOM 820 C C . VAL A 1 102 ? -2.780 14.377 -3.129 1.00 60.03 102 VAL A C 1
ATOM 822 O O . VAL A 1 102 ? -3.455 15.098 -3.858 1.00 60.03 102 VAL A O 1
ATOM 825 N N . ALA A 1 103 ? -2.929 13.051 -3.112 1.00 58.28 103 ALA A N 1
ATOM 826 C CA . ALA A 1 103 ? -3.925 12.345 -3.916 1.00 58.28 103 ALA A CA 1
ATOM 827 C C . ALA A 1 103 ? -5.360 12.558 -3.403 1.00 58.28 103 ALA A C 1
ATOM 829 O O . ALA A 1 103 ? -6.287 12.612 -4.207 1.00 58.28 103 ALA A O 1
ATOM 830 N N . TYR A 1 104 ? -5.517 12.701 -2.087 1.00 56.53 104 TYR A N 1
ATOM 831 C CA . TYR A 1 104 ? -6.780 12.899 -1.382 1.00 56.53 104 TYR A CA 1
ATOM 832 C C . TYR A 1 104 ? -6.715 14.183 -0.553 1.00 56.53 104 TYR A C 1
ATOM 834 O O . TYR A 1 104 ? -6.797 14.127 0.671 1.00 56.53 104 TYR A O 1
ATOM 842 N N . GLY A 1 105 ? -6.512 15.339 -1.199 1.00 48.06 105 GLY A N 1
ATOM 843 C CA . GLY A 1 105 ? -6.597 16.638 -0.515 1.00 48.06 105 GLY A CA 1
ATOM 844 C C . GLY A 1 105 ? -7.839 16.717 0.388 1.00 48.06 105 GLY A C 1
ATOM 845 O O . GLY A 1 105 ? -8.795 15.988 0.122 1.00 48.06 105 GLY A O 1
ATOM 846 N N . PRO A 1 106 ? -7.814 17.539 1.459 1.00 47.72 106 PRO A N 1
ATOM 847 C CA . PRO A 1 106 ? -8.850 17.539 2.490 1.00 47.72 106 PRO A CA 1
ATOM 848 C C . PRO A 1 106 ? -10.227 17.539 1.834 1.00 47.72 106 PRO A C 1
ATOM 850 O O . PRO A 1 106 ? -10.568 18.474 1.111 1.00 47.72 106 PRO A O 1
ATOM 853 N N . GLU A 1 107 ? -10.959 16.443 2.026 1.00 55.78 107 GLU A N 1
ATOM 854 C CA . GLU A 1 107 ? -12.358 16.378 1.644 1.00 55.78 107 GLU A CA 1
ATOM 855 C C . GLU A 1 107 ? -13.051 17.477 2.446 1.00 55.78 107 GLU A C 1
ATOM 857 O O . GLU A 1 107 ? -13.017 17.461 3.679 1.00 55.78 107 GLU A O 1
ATOM 862 N N . ASP A 1 108 ? -13.579 18.478 1.737 1.00 47.16 108 ASP A N 1
ATOM 863 C CA . ASP A 1 108 ? -14.462 19.481 2.314 1.00 47.16 108 ASP A CA 1
ATOM 864 C C . ASP A 1 108 ? -15.539 18.745 3.113 1.00 47.16 108 ASP A C 1
ATOM 866 O O . ASP A 1 108 ? -16.304 17.939 2.574 1.00 47.16 108 ASP A O 1
ATOM 870 N N . GLU A 1 109 ? -15.555 19.005 4.419 1.00 47.00 109 GLU A N 1
ATOM 871 C CA . GLU A 1 109 ? -16.576 18.506 5.320 1.00 47.00 109 GLU A CA 1
ATOM 872 C C . GLU A 1 109 ? -17.963 18.926 4.825 1.00 47.00 109 GLU A C 1
ATOM 874 O O . GLU A 1 109 ? -18.248 20.106 4.610 1.00 47.00 109 GLU A O 1
ATOM 879 N N . GLY A 1 110 ? -18.852 17.945 4.688 1.00 41.31 110 GLY A N 1
ATOM 880 C CA . GLY A 1 110 ? -20.239 18.160 4.307 1.00 41.31 110 GLY A CA 1
ATOM 881 C C . GLY A 1 110 ? -21.154 17.091 4.893 1.00 41.31 110 GLY A C 1
ATOM 882 O O . GLY A 1 110 ? -21.590 16.225 4.147 1.00 41.31 110 GLY A O 1
ATOM 883 N N . PHE A 1 111 ? -21.422 17.229 6.201 1.00 40.19 111 PHE A N 1
ATOM 884 C CA . PHE A 1 111 ? -22.475 16.611 7.037 1.00 40.19 111 PHE A CA 1
ATOM 885 C C . PHE A 1 111 ? -22.608 15.079 7.086 1.00 40.19 111 PHE A C 1
ATOM 887 O O . PHE A 1 111 ? -23.029 14.452 6.091 1.00 40.19 111 PHE A O 1
#

Secondary structure (DSSP, 8-state):
----TT---EEEEEEESSSPPPSS--TT---GGGEEEEEEEETTSEEEEEEE--GGGT-SS--HHHHHHHHHHHHHHTT--EEEE-----BTTB-HHHHHHHHT-------

pLDDT: mean 72.05, std 17.34, range [36.47, 93.62]